Protein AF-A0A7S4M7E0-F1 (afdb_monomer_lite)

pLDDT: mean 88.59, std 7.66, range [58.56, 96.44]

Structure (mmCIF, N/CA/C/O backbone):
data_AF-A0A7S4M7E0-F1
#
_entry.id   AF-A0A7S4M7E0-F1
#
loop_
_atom_site.group_PDB
_atom_site.id
_atom_site.type_symbol
_atom_site.label_atom_id
_atom_site.label_alt_id
_atom_site.label_comp_id
_atom_site.label_asym_id
_atom_site.label_entity_id
_atom_site.label_seq_id
_atom_site.pdbx_PDB_ins_code
_atom_site.Cartn_x
_atom_site.Cartn_y
_atom_site.Cartn_z
_atom_site.occupancy
_atom_site.B_iso_or_equiv
_atom_site.auth_seq_id
_atom_site.auth_comp_id
_atom_site.auth_asym_id
_atom_site.auth_atom_id
_atom_site.pdbx_PDB_model_num
ATO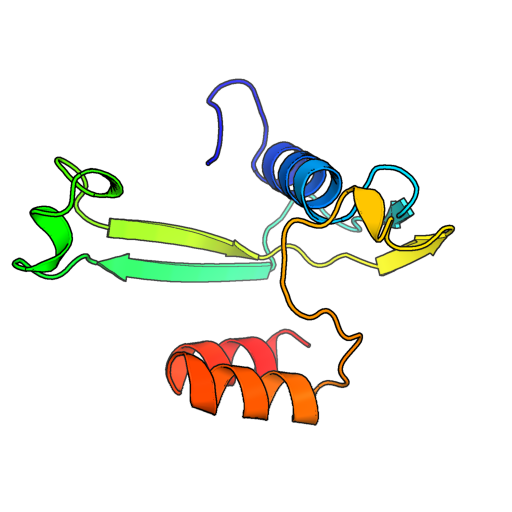M 1 N N . MET A 1 1 ? 7.349 0.599 9.999 1.00 80.12 1 MET A N 1
ATOM 2 C CA . MET A 1 1 ? 6.944 1.906 10.572 1.00 80.12 1 MET A CA 1
ATOM 3 C C . MET A 1 1 ? 7.732 3.033 9.902 1.00 80.12 1 MET A C 1
ATOM 5 O O . MET A 1 1 ? 8.857 2.785 9.463 1.00 80.12 1 MET A O 1
ATOM 9 N N . ALA A 1 2 ? 7.137 4.224 9.782 1.00 86.75 2 ALA A N 1
ATOM 10 C CA . ALA A 1 2 ? 7.800 5.413 9.239 1.00 86.75 2 ALA A CA 1
ATOM 11 C C . ALA A 1 2 ? 8.887 5.932 10.191 1.00 86.75 2 ALA A C 1
ATOM 13 O O . ALA A 1 2 ? 8.728 5.862 11.409 1.00 86.75 2 ALA A O 1
ATOM 14 N N . ARG A 1 3 ? 9.989 6.433 9.626 1.00 92.19 3 ARG A N 1
ATOM 15 C CA . ARG A 1 3 ? 11.108 7.035 10.367 1.00 92.19 3 ARG A CA 1
ATOM 16 C C . ARG A 1 3 ? 11.120 8.540 10.123 1.00 92.19 3 ARG A C 1
ATOM 18 O O . ARG A 1 3 ? 10.807 8.976 9.024 1.00 92.19 3 ARG A O 1
ATOM 25 N N . GLU A 1 4 ? 11.540 9.327 11.111 1.00 90.25 4 GLU A N 1
ATOM 26 C CA . GLU A 1 4 ? 11.552 10.799 11.003 1.00 90.25 4 GLU A CA 1
ATOM 27 C C . GLU A 1 4 ? 12.481 11.333 9.900 1.00 90.25 4 GLU A C 1
ATOM 29 O O . GLU A 1 4 ? 12.281 12.434 9.397 1.00 90.25 4 GLU A O 1
ATOM 34 N N . THR A 1 5 ? 13.493 10.556 9.510 1.00 93.88 5 THR A N 1
ATOM 35 C CA . THR A 1 5 ? 14.472 10.930 8.480 1.00 93.88 5 THR A CA 1
ATOM 36 C C . THR A 1 5 ? 14.037 10.580 7.055 1.00 93.88 5 THR A C 1
ATOM 38 O O . THR A 1 5 ? 14.752 10.913 6.114 1.00 93.88 5 THR A O 1
ATOM 41 N N . GLU A 1 6 ? 12.919 9.872 6.880 1.00 94.69 6 GLU A N 1
ATOM 42 C CA . GLU A 1 6 ? 12.443 9.361 5.590 1.00 94.69 6 GLU A CA 1
ATOM 43 C C . GLU A 1 6 ? 11.124 10.046 5.205 1.00 94.69 6 GLU A C 1
ATOM 45 O O . GLU A 1 6 ? 10.274 10.312 6.057 1.00 94.69 6 GLU A O 1
ATOM 50 N N . THR A 1 7 ? 10.905 10.301 3.910 1.00 95.69 7 THR A N 1
ATOM 51 C CA . THR A 1 7 ? 9.557 10.663 3.451 1.00 95.69 7 THR A CA 1
ATOM 52 C C . THR A 1 7 ? 8.618 9.454 3.567 1.00 95.69 7 THR A C 1
ATOM 54 O O . THR A 1 7 ? 9.059 8.306 3.677 1.00 95.69 7 THR A O 1
ATOM 57 N N . LEU A 1 8 ? 7.301 9.679 3.512 1.00 95.81 8 LEU A N 1
ATOM 58 C CA . LEU A 1 8 ? 6.333 8.573 3.493 1.00 95.81 8 LEU A CA 1
ATOM 59 C C . LEU A 1 8 ? 6.532 7.658 2.275 1.00 95.81 8 LEU A C 1
ATOM 61 O O . LEU A 1 8 ? 6.415 6.441 2.403 1.00 95.81 8 LEU A O 1
ATOM 65 N N . LEU A 1 9 ? 6.890 8.225 1.118 1.00 95.69 9 LEU A N 1
ATOM 66 C CA . LEU A 1 9 ? 7.199 7.435 -0.070 1.00 95.69 9 LEU A CA 1
ATOM 67 C C . LEU A 1 9 ? 8.488 6.626 0.108 1.00 95.69 9 LEU A C 1
ATOM 69 O O . LEU A 1 9 ? 8.520 5.458 -0.269 1.00 95.69 9 LEU A O 1
ATOM 73 N N . ASP A 1 10 ? 9.536 7.207 0.699 1.00 95.94 10 ASP A N 1
ATOM 74 C CA . ASP A 1 10 ? 10.779 6.471 0.973 1.00 95.94 10 ASP A CA 1
ATOM 75 C C . ASP A 1 10 ? 10.540 5.339 1.976 1.00 95.94 10 ASP A C 1
ATOM 77 O O . ASP A 1 10 ? 11.047 4.233 1.797 1.00 95.94 10 ASP A O 1
ATOM 81 N N . THR A 1 11 ? 9.684 5.581 2.973 1.00 96.44 11 THR A N 1
ATOM 82 C CA . THR A 1 11 ? 9.213 4.544 3.897 1.00 96.44 11 THR A CA 1
ATOM 83 C C . THR A 1 11 ? 8.506 3.418 3.139 1.00 96.44 11 THR A C 1
ATOM 85 O O . THR A 1 11 ? 8.793 2.253 3.398 1.00 96.44 11 THR A O 1
ATOM 88 N N . ALA A 1 12 ? 7.604 3.737 2.203 1.00 95.00 12 ALA A N 1
ATOM 89 C CA . ALA A 1 12 ? 6.879 2.738 1.415 1.00 95.00 12 ALA A CA 1
ATOM 90 C C . ALA A 1 12 ? 7.814 1.930 0.500 1.00 95.00 12 ALA A C 1
ATOM 92 O O . ALA A 1 12 ? 7.710 0.705 0.437 1.00 95.00 12 ALA A O 1
ATOM 93 N N . LYS A 1 13 ? 8.776 2.593 -0.155 1.00 94.88 13 LYS A N 1
ATOM 94 C CA . LYS A 1 13 ? 9.803 1.933 -0.975 1.00 94.88 13 LYS A CA 1
ATOM 95 C C . LYS A 1 13 ? 10.662 0.990 -0.141 1.00 94.88 13 LYS A C 1
ATOM 97 O O . LYS A 1 13 ? 10.843 -0.160 -0.526 1.00 94.88 13 LYS A O 1
ATOM 102 N N . ARG A 1 14 ? 11.139 1.450 1.020 1.00 94.94 14 ARG A N 1
ATOM 103 C CA . ARG A 1 14 ? 11.919 0.621 1.944 1.00 94.94 14 ARG A CA 1
ATOM 104 C C . ARG A 1 14 ? 11.103 -0.565 2.453 1.00 94.94 14 ARG A C 1
ATOM 106 O O . ARG A 1 14 ? 11.599 -1.679 2.412 1.00 94.94 14 ARG A O 1
ATOM 113 N N . ALA A 1 15 ? 9.866 -0.340 2.894 1.00 93.62 15 ALA A N 1
ATOM 114 C CA . ALA A 1 15 ? 8.994 -1.408 3.379 1.00 93.62 15 ALA A CA 1
ATOM 115 C C . ALA A 1 15 ? 8.716 -2.457 2.293 1.00 93.62 15 ALA A C 1
ATOM 117 O O . ALA A 1 15 ? 8.691 -3.646 2.587 1.00 93.62 15 ALA A O 1
ATOM 118 N N . THR A 1 16 ? 8.561 -2.028 1.037 1.00 93.19 16 THR A N 1
ATOM 119 C CA . THR A 1 16 ? 8.378 -2.950 -0.090 1.00 93.19 16 THR A CA 1
ATOM 120 C C . THR A 1 16 ? 9.645 -3.758 -0.355 1.00 93.19 16 THR A C 1
ATOM 122 O O . THR A 1 16 ? 9.559 -4.971 -0.494 1.00 93.19 16 THR A O 1
ATOM 125 N N . ALA A 1 17 ? 10.819 -3.119 -0.348 1.00 93.25 17 ALA A N 1
ATOM 126 C CA . ALA A 1 17 ? 12.092 -3.816 -0.531 1.00 93.25 17 ALA A CA 1
ATOM 127 C C . ALA A 1 17 ? 12.393 -4.809 0.608 1.00 93.25 17 ALA A C 1
ATOM 129 O O . ALA A 1 17 ? 12.887 -5.904 0.364 1.00 93.25 17 ALA A O 1
ATOM 130 N N . GLU A 1 18 ? 12.059 -4.443 1.851 1.00 93.00 18 GLU A N 1
ATOM 131 C CA . GLU A 1 18 ? 12.166 -5.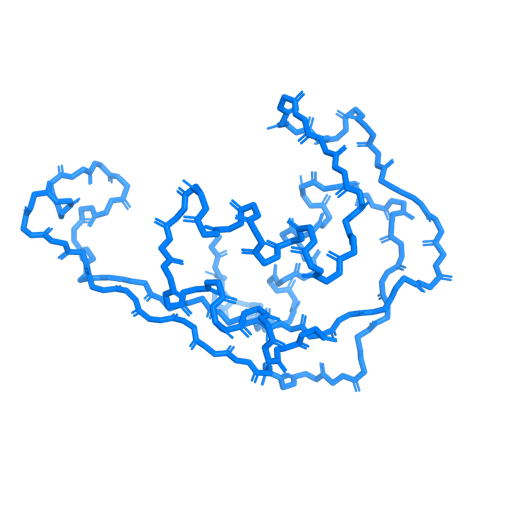317 3.027 1.00 93.00 18 GLU A CA 1
ATOM 132 C C . GLU A 1 18 ? 11.207 -6.519 2.949 1.00 93.00 18 GLU A C 1
ATOM 134 O O . GLU A 1 18 ? 11.527 -7.573 3.490 1.00 93.00 18 GLU A O 1
ATOM 139 N N . ALA A 1 19 ? 10.044 -6.367 2.306 1.00 91.75 19 ALA A N 1
ATOM 140 C CA . ALA A 1 19 ? 9.018 -7.407 2.237 1.00 91.75 19 ALA A CA 1
ATOM 141 C C . ALA A 1 19 ? 9.132 -8.321 1.008 1.00 91.75 19 ALA A C 1
ATOM 143 O O . ALA A 1 19 ? 8.810 -9.499 1.113 1.00 91.75 19 ALA A O 1
ATOM 144 N N . ALA A 1 20 ? 9.539 -7.782 -0.144 1.00 92.50 20 ALA A N 1
ATOM 145 C CA . ALA A 1 20 ? 9.445 -8.443 -1.449 1.00 92.50 20 ALA A CA 1
ATOM 146 C C . ALA A 1 20 ? 10.788 -8.557 -2.193 1.00 92.50 20 ALA A C 1
ATOM 148 O O . ALA A 1 20 ? 10.823 -9.060 -3.316 1.00 92.50 20 ALA A O 1
ATOM 149 N N . GLY A 1 21 ? 11.886 -8.098 -1.586 1.00 93.19 21 GLY A N 1
ATOM 150 C CA . GLY A 1 21 ? 13.206 -8.068 -2.210 1.00 93.19 21 GLY A CA 1
ATOM 151 C C . GLY A 1 21 ? 13.507 -6.772 -2.959 1.00 93.19 21 GLY A C 1
ATOM 152 O O . GLY A 1 21 ? 12.659 -5.897 -3.143 1.00 93.19 21 GLY A O 1
ATOM 153 N N . THR A 1 22 ? 14.759 -6.641 -3.378 1.00 93.81 22 THR A N 1
ATOM 154 C CA . THR A 1 22 ? 15.301 -5.468 -4.072 1.00 93.81 22 THR A CA 1
ATOM 155 C C . THR A 1 22 ? 15.263 -5.579 -5.594 1.00 93.81 22 THR A C 1
ATOM 157 O O . THR A 1 22 ? 15.371 -4.552 -6.263 1.00 93.81 22 THR A O 1
ATOM 160 N N . GLU A 1 23 ? 15.075 -6.784 -6.139 1.00 94.12 23 GLU A N 1
ATOM 161 C CA . GLU A 1 23 ? 14.944 -7.007 -7.583 1.00 94.12 23 GLU A CA 1
ATOM 162 C C . GLU A 1 23 ? 13.606 -6.496 -8.150 1.00 94.12 23 GLU A C 1
ATOM 164 O O . GLU A 1 23 ? 13.522 -6.210 -9.342 1.00 94.12 23 GLU A O 1
ATOM 169 N N . LEU A 1 24 ? 12.561 -6.310 -7.330 1.00 94.06 24 LEU A N 1
ATOM 170 C CA . LEU A 1 24 ? 11.290 -5.739 -7.786 1.00 94.06 24 LEU A CA 1
ATOM 171 C C . LEU A 1 24 ? 11.416 -4.220 -8.004 1.00 94.06 24 LEU A C 1
ATOM 173 O O . LEU A 1 24 ? 11.394 -3.423 -7.060 1.00 94.06 24 LEU A O 1
ATOM 177 N N . VAL A 1 25 ? 11.463 -3.791 -9.267 1.00 93.75 25 VAL A N 1
ATOM 178 C CA . VAL A 1 25 ? 11.598 -2.375 -9.628 1.00 93.75 25 VAL A CA 1
ATOM 179 C C . VAL A 1 25 ? 10.226 -1.731 -9.806 1.00 93.75 25 VAL A C 1
ATOM 181 O O . VAL A 1 25 ? 9.484 -2.016 -10.750 1.00 93.75 25 VAL A O 1
ATOM 184 N N . LEU A 1 26 ? 9.903 -0.791 -8.914 1.00 94.06 26 LEU A N 1
ATOM 185 C CA . LEU A 1 26 ? 8.629 -0.072 -8.905 1.00 94.06 26 LEU A CA 1
ATOM 186 C C . LEU A 1 26 ? 8.789 1.398 -9.303 1.00 94.06 26 LEU A C 1
ATOM 188 O O . LEU A 1 26 ? 9.558 2.156 -8.708 1.00 94.06 26 LEU A O 1
ATOM 192 N N . TYR A 1 27 ? 7.983 1.831 -10.268 1.00 94.81 27 TYR A N 1
ATOM 193 C CA . TYR A 1 27 ? 7.818 3.234 -10.619 1.00 94.81 27 TYR A CA 1
ATOM 194 C C . TYR A 1 27 ? 6.729 3.887 -9.759 1.00 94.81 27 TYR A C 1
ATOM 196 O O . TYR A 1 27 ? 5.599 3.404 -9.681 1.00 94.81 27 TYR A O 1
ATOM 204 N N . CYS A 1 28 ? 7.063 5.017 -9.134 1.00 95.19 28 CYS A N 1
ATOM 205 C CA . CYS A 1 28 ? 6.145 5.816 -8.323 1.00 95.19 28 CYS A CA 1
ATOM 206 C C . CYS A 1 28 ? 5.865 7.143 -9.054 1.00 95.19 28 CYS A C 1
ATOM 208 O O . CYS A 1 28 ? 6.757 7.994 -9.095 1.00 95.19 28 CYS A O 1
ATOM 210 N N . PRO A 1 29 ? 4.664 7.358 -9.624 1.00 93.81 29 PRO A N 1
ATOM 211 C CA . PRO A 1 29 ? 4.366 8.545 -10.429 1.00 93.81 29 PRO A CA 1
ATOM 212 C C . PRO A 1 29 ? 4.273 9.842 -9.612 1.00 93.81 29 PRO A C 1
ATOM 214 O O . PRO A 1 29 ? 4.321 10.930 -10.180 1.00 93.81 29 PRO A O 1
ATOM 217 N N . SER A 1 30 ? 4.103 9.752 -8.290 1.00 94.31 30 SER A N 1
ATOM 218 C CA . SER A 1 30 ? 3.927 10.904 -7.405 1.00 94.31 30 SER A CA 1
ATOM 219 C C . SER A 1 30 ? 4.436 10.609 -5.994 1.00 94.31 30 SER A C 1
ATOM 221 O O . SER A 1 30 ? 4.463 9.458 -5.563 1.00 94.31 30 SER A O 1
ATOM 223 N N . ASN A 1 31 ? 4.794 11.669 -5.263 1.00 95.06 31 ASN A N 1
ATOM 224 C CA . ASN A 1 31 ? 5.086 11.632 -3.824 1.00 95.06 31 ASN A CA 1
ATOM 225 C C . ASN A 1 31 ? 3.832 11.873 -2.955 1.00 95.06 31 ASN A C 1
ATOM 227 O O . ASN A 1 31 ? 3.928 12.016 -1.740 1.00 95.06 31 ASN A O 1
ATOM 231 N N . CYS A 1 32 ? 2.649 11.967 -3.568 1.00 95.12 32 CYS A N 1
ATOM 232 C CA . CYS A 1 32 ? 1.383 12.145 -2.863 1.00 95.12 32 CYS A CA 1
ATOM 233 C C . CYS A 1 32 ? 0.716 10.782 -2.602 1.00 95.12 32 CYS A C 1
ATOM 235 O O . CYS A 1 32 ? 0.567 10.012 -3.559 1.00 95.12 32 CYS A O 1
ATOM 237 N N . PRO A 1 33 ? 0.287 10.475 -1.363 1.00 94.75 33 PRO A N 1
ATOM 238 C CA . PRO A 1 33 ? -0.531 9.297 -1.104 1.00 94.75 33 PRO A CA 1
ATOM 239 C C . PRO A 1 33 ? -1.896 9.433 -1.793 1.00 94.75 33 PRO A C 1
ATOM 241 O O . PRO A 1 33 ? -2.461 10.522 -1.874 1.00 94.75 33 PRO A O 1
ATOM 244 N N . MET A 1 34 ? -2.435 8.319 -2.282 1.00 93.38 34 MET A N 1
ATOM 245 C CA . MET A 1 34 ? -3.757 8.271 -2.915 1.00 93.38 34 MET A CA 1
ATOM 246 C C . MET A 1 34 ? -4.892 8.091 -1.914 1.00 93.38 34 MET A C 1
ATOM 248 O O . MET A 1 34 ? -6.005 8.544 -2.167 1.00 93.38 34 MET A O 1
ATOM 252 N N . ALA A 1 35 ? -4.611 7.444 -0.787 1.00 92.06 35 ALA A N 1
ATOM 253 C CA . ALA A 1 35 ? -5.580 7.221 0.268 1.00 92.06 35 ALA A CA 1
ATOM 254 C C . ALA A 1 35 ? -4.908 7.160 1.636 1.00 92.06 35 ALA A C 1
ATOM 256 O O . ALA A 1 35 ? -3.699 6.934 1.752 1.00 92.06 35 ALA A O 1
ATOM 257 N N . VAL A 1 36 ? -5.731 7.335 2.665 1.00 92.38 36 VAL A N 1
ATOM 258 C CA . VAL A 1 36 ? -5.370 7.083 4.051 1.00 92.38 36 VAL A CA 1
ATOM 259 C C . VAL A 1 36 ? -6.449 6.216 4.687 1.00 92.38 36 VAL A C 1
ATOM 261 O O . VAL A 1 36 ? -7.629 6.543 4.588 1.00 92.38 36 VAL A O 1
ATOM 264 N N . ASP A 1 37 ? -6.032 5.133 5.329 1.00 90.50 37 ASP A N 1
ATOM 265 C CA . ASP A 1 37 ? -6.867 4.373 6.254 1.00 90.50 37 ASP A CA 1
ATOM 266 C C . ASP A 1 37 ? -6.456 4.726 7.685 1.00 90.50 37 ASP A C 1
ATOM 268 O O . ASP A 1 37 ? -5.268 4.871 7.989 1.00 90.50 37 ASP A O 1
ATOM 272 N N . THR A 1 38 ? -7.431 4.949 8.557 1.00 90.81 38 THR A N 1
ATOM 273 C CA . THR A 1 38 ? -7.190 5.390 9.931 1.00 90.81 38 THR A CA 1
ATOM 274 C C . THR A 1 38 ? -7.936 4.498 10.896 1.00 90.81 38 THR A C 1
ATOM 276 O O . THR A 1 38 ? -9.166 4.458 10.874 1.00 90.81 38 THR A O 1
ATOM 279 N N . PHE A 1 39 ? -7.198 3.869 11.802 1.00 87.88 39 PHE A N 1
ATOM 280 C CA . PHE A 1 39 ? -7.752 2.930 12.762 1.00 87.88 39 PHE A CA 1
ATOM 281 C C . PHE A 1 39 ? -7.395 3.351 14.185 1.00 87.88 39 PHE A C 1
ATOM 283 O O . PHE A 1 39 ? -6.229 3.574 14.506 1.00 87.88 39 PHE A O 1
ATOM 290 N N . ALA A 1 40 ? -8.403 3.477 15.047 1.00 89.69 40 ALA A N 1
ATOM 291 C CA . ALA A 1 40 ? -8.199 3.689 16.475 1.00 89.69 40 ALA A CA 1
ATOM 292 C C . ALA A 1 40 ? -8.162 2.333 17.186 1.00 89.69 40 ALA A C 1
ATOM 294 O O . ALA A 1 40 ? -9.057 1.507 17.003 1.00 89.69 40 ALA A O 1
ATOM 295 N N . TYR A 1 41 ? -7.151 2.110 18.021 1.00 88.75 41 TYR A N 1
ATOM 296 C CA . TYR A 1 41 ? -7.044 0.881 18.794 1.00 88.75 41 TYR A CA 1
ATOM 297 C C . TYR A 1 41 ? -8.117 0.843 19.876 1.00 88.75 41 TYR A C 1
ATOM 299 O O . TYR A 1 41 ? -8.277 1.795 20.646 1.00 88.75 41 TYR A O 1
ATOM 307 N N . SER A 1 42 ? -8.824 -0.286 19.960 1.00 82.94 42 SER A N 1
ATOM 308 C CA . SER A 1 42 ? -9.774 -0.527 21.042 1.00 82.94 42 SER A CA 1
ATOM 309 C C . SER A 1 42 ? -9.059 -0.562 22.397 1.00 82.94 42 SER A C 1
ATOM 311 O O . SER A 1 42 ? -7.867 -0.871 22.471 1.00 82.94 42 SER A O 1
ATOM 313 N N . ASP A 1 43 ? -9.792 -0.344 23.492 1.00 78.31 43 ASP A N 1
ATOM 314 C CA . ASP A 1 43 ? -9.238 -0.448 24.853 1.00 78.31 43 ASP A CA 1
ATOM 315 C C . ASP A 1 43 ? -8.566 -1.812 25.115 1.00 78.31 43 ASP A C 1
ATOM 317 O O . ASP A 1 43 ? -7.622 -1.914 25.898 1.00 78.31 43 ASP A O 1
ATOM 321 N N . LYS A 1 44 ? -9.024 -2.873 24.433 1.00 73.88 44 LYS A N 1
ATOM 322 C CA . LYS A 1 44 ? -8.427 -4.215 24.511 1.00 73.88 44 LYS A CA 1
ATOM 323 C C . LYS A 1 44 ? -7.112 -4.322 23.736 1.00 73.88 44 LYS A C 1
ATOM 325 O O . LYS A 1 44 ? -6.236 -5.084 24.139 1.00 73.88 44 LYS A O 1
ATOM 330 N N . ASP A 1 45 ? -6.962 -3.576 22.645 1.00 72.81 45 ASP A N 1
ATOM 331 C CA . ASP A 1 45 ? -5.783 -3.621 21.775 1.00 72.81 45 ASP A CA 1
ATOM 332 C C . ASP A 1 45 ? -4.660 -2.698 22.250 1.00 72.81 45 ASP A C 1
ATOM 334 O O . ASP A 1 45 ? -3.492 -3.024 22.047 1.00 72.81 45 ASP A O 1
ATOM 338 N N . GLN A 1 46 ? -4.982 -1.615 22.965 1.00 67.06 46 GLN A N 1
ATOM 339 C CA . GLN A 1 46 ? -3.995 -0.714 23.582 1.00 67.06 46 GLN A CA 1
ATOM 340 C C . GLN A 1 46 ? -3.126 -1.403 24.653 1.00 67.06 46 GLN A C 1
ATOM 342 O O . GLN A 1 46 ? -2.054 -0.909 25.008 1.00 67.06 46 GLN A O 1
ATOM 347 N N . GLY A 1 47 ? -3.567 -2.555 25.171 1.00 61.19 47 GLY A N 1
ATOM 348 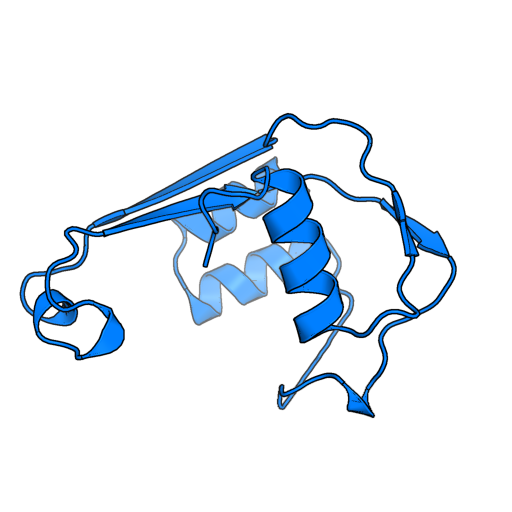C CA . GLY A 1 47 ? -2.814 -3.376 26.123 1.00 61.19 47 GLY A CA 1
ATOM 349 C C . GLY A 1 47 ? -1.776 -4.315 25.492 1.00 61.19 47 GLY A C 1
ATOM 350 O O . GLY A 1 47 ? -0.969 -4.888 26.227 1.00 61.19 47 GLY A O 1
ATOM 351 N N . LYS A 1 48 ? -1.773 -4.495 24.161 1.00 69.62 48 LYS A N 1
ATOM 352 C CA . LYS A 1 48 ? -0.797 -5.347 23.457 1.00 69.62 48 LYS A CA 1
ATOM 353 C C . LYS A 1 48 ? 0.560 -4.640 23.370 1.00 69.62 48 LYS A C 1
ATOM 355 O O . LYS A 1 48 ? 0.615 -3.431 23.170 1.00 69.62 48 LYS A O 1
ATOM 360 N N . ASN A 1 49 ? 1.660 -5.389 23.509 1.00 58.56 49 ASN A N 1
ATOM 361 C CA . ASN A 1 49 ? 3.022 -4.829 23.579 1.00 58.56 49 ASN A CA 1
ATOM 362 C C . ASN A 1 49 ? 3.373 -3.908 22.398 1.00 58.56 49 ASN A C 1
ATOM 364 O O . ASN A 1 49 ? 4.044 -2.903 22.599 1.00 58.56 49 ASN A O 1
ATOM 368 N N . GLU A 1 50 ? 2.901 -4.233 21.197 1.00 67.19 50 GLU A N 1
ATOM 369 C CA . GLU A 1 50 ? 3.129 -3.460 19.968 1.00 67.19 50 GLU A CA 1
ATOM 370 C C . GLU A 1 50 ? 2.333 -2.144 19.893 1.00 67.19 50 GLU A C 1
ATOM 372 O O . GLU A 1 50 ? 2.758 -1.206 19.226 1.00 67.19 50 GLU A O 1
ATOM 377 N N . ASN A 1 51 ? 1.235 -2.033 20.649 1.00 67.94 51 ASN A N 1
ATOM 378 C CA . ASN A 1 51 ? 0.314 -0.889 20.630 1.00 67.94 51 ASN A CA 1
ATOM 379 C C . ASN A 1 51 ? 0.353 -0.060 21.921 1.00 67.94 51 ASN A C 1
ATOM 381 O O . ASN A 1 51 ? -0.363 0.935 22.060 1.00 67.94 51 ASN A O 1
ATOM 385 N N . LYS A 1 52 ? 1.178 -0.465 22.891 1.00 72.00 52 LYS A N 1
ATOM 386 C CA . LYS A 1 52 ? 1.210 0.139 24.219 1.00 72.00 52 LYS A CA 1
ATOM 387 C C . LYS A 1 52 ? 1.662 1.598 24.139 1.00 72.00 52 LYS A C 1
ATOM 389 O O . LYS A 1 52 ? 2.806 1.886 23.808 1.00 72.00 52 LYS A O 1
ATOM 394 N N . GLY A 1 53 ? 0.765 2.509 24.510 1.00 79.94 53 GLY A N 1
ATOM 395 C CA . GLY A 1 53 ? 1.020 3.954 24.490 1.00 79.94 53 GLY A CA 1
ATOM 396 C C . GLY A 1 53 ? 0.638 4.656 23.183 1.00 79.94 53 GLY A C 1
ATOM 397 O O . GLY A 1 53 ? 0.847 5.863 23.081 1.00 79.94 53 GLY A O 1
ATOM 398 N N . TYR A 1 54 ? 0.043 3.944 22.222 1.00 84.69 54 TYR A N 1
ATOM 399 C CA . TYR A 1 54 ? -0.471 4.513 20.977 1.00 84.69 54 TYR A CA 1
ATOM 400 C C . TYR A 1 54 ? -2.004 4.482 20.948 1.00 84.69 54 TYR A C 1
ATOM 402 O O . TYR A 1 54 ? -2.627 3.523 21.394 1.00 84.69 54 TYR A O 1
ATOM 410 N N . PHE A 1 55 ? -2.618 5.539 20.408 1.00 88.50 55 PHE A N 1
ATOM 411 C CA . PHE A 1 55 ? -4.077 5.630 20.248 1.00 88.50 55 PHE A CA 1
ATOM 412 C C . PHE A 1 55 ? -4.588 4.812 19.054 1.00 88.50 55 PHE A C 1
ATOM 414 O O . PHE A 1 55 ? -5.724 4.350 19.049 1.00 88.50 55 PHE A O 1
ATOM 421 N N . GLY A 1 56 ? -3.761 4.662 18.026 1.00 90.00 56 GLY A N 1
ATOM 422 C CA . GLY A 1 56 ? -4.141 4.070 16.754 1.00 90.00 56 GLY A CA 1
ATOM 423 C C . GLY A 1 56 ? -3.064 4.278 15.702 1.00 90.00 56 GLY A C 1
ATOM 424 O O . GLY A 1 56 ? -1.973 4.773 16.004 1.00 90.00 56 GLY A O 1
ATOM 425 N N . GLU A 1 57 ? -3.404 3.960 14.460 1.00 90.81 57 GLU A N 1
ATOM 426 C CA . GLU A 1 57 ? -2.518 4.070 13.309 1.00 90.81 57 GLU A CA 1
ATOM 427 C C . GLU A 1 57 ? -3.177 4.768 12.116 1.00 90.81 57 GLU A C 1
ATOM 429 O O . GLU A 1 57 ? -4.400 4.897 12.011 1.00 90.81 57 GLU A O 1
ATOM 434 N N . LYS A 1 58 ? -2.321 5.267 11.220 1.00 93.31 58 LYS A N 1
ATOM 435 C CA . LYS A 1 58 ? -2.710 5.820 9.924 1.00 93.31 58 LYS A CA 1
ATOM 436 C C . LYS A 1 58 ? -1.850 5.178 8.846 1.00 93.31 58 LYS A C 1
ATOM 438 O O . LYS A 1 58 ? -0.629 5.341 8.867 1.00 93.31 58 LYS A O 1
ATOM 443 N N . VAL A 1 59 ? -2.484 4.488 7.908 1.00 93.00 59 VAL A N 1
ATOM 444 C CA . VAL A 1 59 ? -1.829 3.815 6.786 1.00 93.00 59 VAL A CA 1
ATOM 445 C C . VAL A 1 59 ? -2.026 4.656 5.533 1.00 93.00 59 VAL A C 1
ATOM 447 O O . VAL A 1 59 ? -3.152 4.946 5.144 1.00 93.00 59 VAL A O 1
ATOM 450 N N . PHE A 1 60 ? -0.927 5.076 4.907 1.00 94.31 60 PHE A N 1
ATOM 451 C CA . PHE A 1 60 ? -0.949 5.872 3.680 1.00 94.31 60 PHE A CA 1
ATOM 452 C C . PHE A 1 60 ? -0.632 4.987 2.476 1.00 94.31 60 PHE A C 1
ATOM 454 O O . PHE A 1 60 ? 0.438 4.380 2.420 1.00 94.31 60 PHE A O 1
ATOM 461 N N . TYR A 1 61 ? -1.536 4.952 1.499 1.00 93.38 61 TYR A N 1
ATOM 462 C CA . TYR A 1 61 ? -1.394 4.127 0.301 1.00 93.38 61 TYR A CA 1
ATOM 463 C C . TYR A 1 61 ? -0.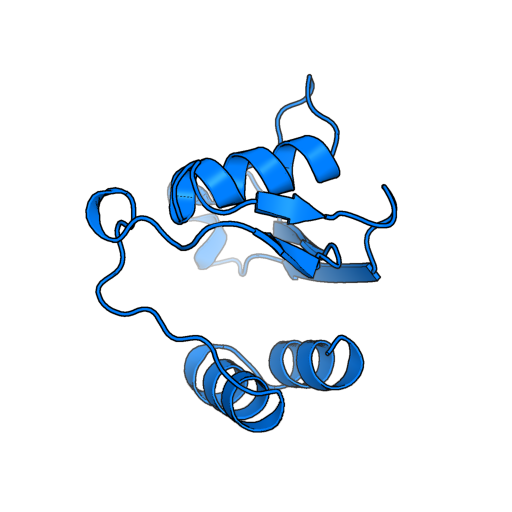819 4.942 -0.852 1.00 93.38 61 TYR A C 1
ATOM 465 O O . TYR A 1 61 ? -1.327 6.014 -1.186 1.00 93.38 61 TYR A O 1
ATOM 473 N N . PHE A 1 62 ? 0.222 4.413 -1.489 1.00 94.75 62 PHE A N 1
ATOM 474 C CA . PHE A 1 62 ? 0.850 5.003 -2.667 1.00 94.75 62 PHE A CA 1
ATOM 475 C C . PHE A 1 62 ? 0.588 4.127 -3.882 1.00 94.75 62 PHE A C 1
ATOM 477 O O . PHE A 1 62 ? 0.707 2.905 -3.815 1.00 94.75 62 PHE A O 1
ATOM 484 N N . ARG A 1 63 ? 0.271 4.756 -5.014 1.00 92.62 63 ARG A N 1
ATOM 485 C CA . ARG A 1 63 ? 0.192 4.041 -6.286 1.00 92.62 63 ARG A CA 1
ATOM 486 C C . ARG A 1 63 ? 1.582 3.823 -6.842 1.00 92.62 63 ARG A C 1
ATOM 488 O O . ARG A 1 63 ? 2.373 4.758 -6.942 1.00 92.62 63 ARG A O 1
ATOM 495 N N . VAL A 1 64 ? 1.822 2.590 -7.256 1.00 92.81 64 VAL A N 1
ATOM 496 C CA . VAL A 1 64 ? 3.058 2.145 -7.888 1.00 92.81 64 VAL A CA 1
ATOM 497 C C . VAL A 1 64 ? 2.727 1.384 -9.165 1.00 92.81 64 VAL A C 1
ATOM 499 O O . VAL A 1 64 ? 1.605 0.913 -9.350 1.00 92.81 64 VAL A O 1
ATOM 502 N N . GLN A 1 65 ? 3.692 1.300 -10.069 1.00 93.12 65 GLN A N 1
ATOM 503 C CA . GLN A 1 65 ? 3.608 0.498 -11.283 1.00 93.12 65 GLN A CA 1
ATOM 504 C C . GLN A 1 65 ? 4.854 -0.376 -11.361 1.00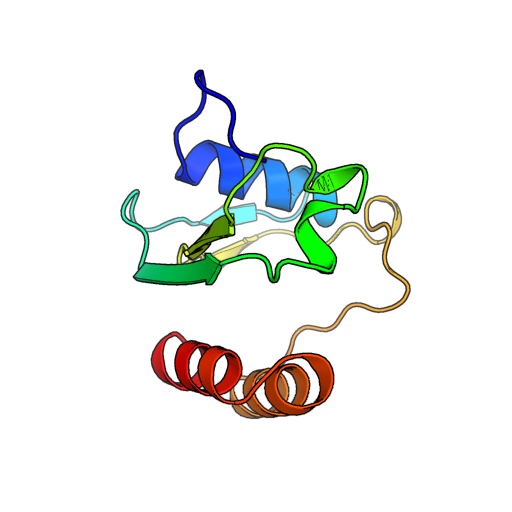 93.12 65 GLN A C 1
ATOM 506 O O . GLN A 1 65 ? 5.962 0.131 -11.178 1.00 93.12 65 GLN A O 1
ATOM 511 N N . ARG A 1 66 ? 4.688 -1.673 -11.638 1.00 93.62 66 ARG A N 1
ATOM 512 C CA . ARG A 1 66 ? 5.825 -2.551 -11.937 1.00 93.62 66 ARG A CA 1
ATOM 513 C C . ARG A 1 66 ? 6.522 -2.022 -13.186 1.00 93.62 66 ARG A C 1
ATOM 515 O O . ARG A 1 66 ? 5.879 -1.838 -14.217 1.00 93.62 66 ARG A O 1
ATOM 522 N N . HIS A 1 67 ? 7.813 -1.743 -13.061 1.00 93.62 67 HIS A N 1
ATOM 523 C CA . HIS A 1 67 ? 8.645 -1.313 -14.175 1.00 93.62 67 HIS A CA 1
ATOM 524 C C . HIS A 1 67 ? 9.463 -2.480 -14.724 1.00 93.62 67 HIS A C 1
ATOM 526 O O . HIS A 1 67 ? 9.441 -2.709 -15.929 1.00 93.62 67 HIS A O 1
ATOM 532 N N . ASP A 1 68 ? 10.137 -3.218 -13.839 1.00 94.62 68 ASP A N 1
ATOM 533 C CA . ASP A 1 68 ? 10.985 -4.363 -14.180 1.00 94.62 68 ASP A CA 1
ATOM 534 C C . ASP A 1 68 ? 11.170 -5.291 -12.963 1.00 94.62 68 ASP A C 1
ATOM 536 O O . ASP A 1 68 ? 10.726 -4.966 -11.856 1.00 94.62 68 ASP A O 1
ATOM 540 N N . GLY A 1 69 ? 11.819 -6.435 -13.178 1.00 93.69 69 GLY A N 1
ATOM 541 C CA . GLY A 1 69 ? 12.168 -7.407 -12.146 1.00 93.69 69 GLY A CA 1
ATOM 542 C C . GLY A 1 69 ? 10.963 -8.124 -11.544 1.00 93.69 69 GLY A C 1
ATOM 543 O O . GLY A 1 69 ? 9.843 -8.005 -12.052 1.00 93.69 69 GLY A O 1
ATOM 544 N N . ASP A 1 70 ? 11.189 -8.909 -10.494 1.00 93.81 70 ASP A N 1
ATOM 545 C CA . ASP A 1 70 ? 10.152 -9.698 -9.820 1.00 93.81 70 ASP A CA 1
ATOM 546 C C . ASP A 1 70 ? 10.406 -9.805 -8.312 1.00 93.81 70 ASP A C 1
ATOM 548 O O . ASP A 1 70 ? 11.445 -9.368 -7.817 1.00 93.81 70 ASP A O 1
ATOM 552 N N . VAL A 1 71 ? 9.437 -10.366 -7.589 1.00 92.38 71 VAL A N 1
ATOM 553 C CA . VAL A 1 71 ? 9.564 -10.631 -6.154 1.00 92.38 71 VAL A CA 1
ATOM 554 C C . VAL A 1 71 ? 10.644 -11.677 -5.874 1.00 92.38 71 VAL A C 1
ATOM 556 O O . VAL A 1 71 ? 10.757 -12.692 -6.561 1.00 92.38 71 VAL A O 1
ATOM 559 N N . GLU A 1 72 ? 11.435 -11.449 -4.830 1.00 92.62 72 GLU A N 1
ATOM 560 C CA . GLU A 1 72 ? 12.423 -12.414 -4.359 1.00 92.62 72 GLU A CA 1
ATOM 561 C C . GLU A 1 72 ? 11.788 -13.332 -3.311 1.00 92.62 72 GLU A C 1
ATOM 563 O O . GLU A 1 72 ? 11.675 -12.968 -2.142 1.00 92.62 72 GLU A O 1
ATOM 568 N N . GLU A 1 73 ? 11.415 -14.554 -3.699 1.00 86.38 73 GLU A N 1
ATOM 569 C CA . GLU A 1 73 ? 10.763 -15.519 -2.794 1.00 86.38 73 GLU A CA 1
ATOM 570 C C . GLU A 1 73 ? 11.551 -15.774 -1.502 1.00 86.38 73 GLU A C 1
ATOM 572 O O . GLU A 1 73 ? 10.966 -15.906 -0.433 1.00 86.38 73 GLU A O 1
ATOM 577 N N . ASN A 1 74 ? 12.885 -15.763 -1.572 1.00 85.62 74 ASN A N 1
ATOM 578 C CA . ASN A 1 74 ? 13.744 -15.958 -0.401 1.00 85.62 74 ASN A CA 1
ATOM 579 C C . ASN A 1 74 ? 13.763 -14.756 0.558 1.00 85.62 74 ASN A C 1
ATOM 581 O O . ASN A 1 74 ? 14.163 -14.911 1.712 1.00 85.62 74 ASN A O 1
ATOM 585 N N . ALA A 1 75 ? 13.405 -13.562 0.080 1.00 83.44 75 ALA A N 1
ATOM 586 C CA . ALA A 1 75 ? 13.312 -12.358 0.902 1.00 83.44 75 ALA A CA 1
ATOM 587 C C . ALA A 1 75 ? 11.950 -12.252 1.605 1.00 83.44 75 ALA A C 1
ATOM 589 O O . ALA A 1 75 ? 11.833 -11.579 2.630 1.00 83.44 75 ALA A O 1
ATOM 590 N N . MET A 1 76 ? 10.927 -12.926 1.074 1.00 85.50 76 MET A N 1
ATOM 591 C CA . MET A 1 76 ? 9.578 -12.882 1.613 1.00 85.50 76 MET A CA 1
ATOM 592 C C . MET A 1 76 ? 9.461 -13.729 2.887 1.00 85.50 76 MET A C 1
ATOM 594 O O . MET A 1 76 ? 9.722 -14.928 2.890 1.00 85.50 76 MET A O 1
ATOM 598 N N . ASN A 1 77 ? 9.013 -13.111 3.981 1.00 85.12 77 ASN A N 1
ATOM 599 C CA . ASN A 1 77 ? 8.666 -13.807 5.224 1.00 85.12 77 ASN A CA 1
ATOM 600 C C . ASN A 1 77 ? 7.141 -13.975 5.339 1.00 85.12 77 ASN A C 1
ATOM 602 O O . ASN A 1 77 ? 6.522 -13.466 6.276 1.00 85.12 77 ASN A O 1
ATOM 606 N N . VAL A 1 78 ? 6.533 -14.613 4.338 1.00 85.38 78 VAL A N 1
ATOM 607 C CA . VAL A 1 78 ? 5.089 -14.895 4.275 1.00 85.38 78 VAL A CA 1
ATOM 608 C C . VAL A 1 78 ? 4.857 -16.334 3.824 1.00 85.38 78 VAL A C 1
ATOM 610 O O . VAL A 1 78 ? 5.667 -16.888 3.086 1.00 85.38 78 VAL A O 1
ATOM 613 N N . ASP A 1 79 ? 3.746 -16.929 4.257 1.00 84.38 79 ASP A N 1
ATOM 614 C CA . ASP A 1 79 ? 3.375 -18.297 3.868 1.00 84.38 79 ASP A CA 1
ATOM 615 C C . ASP A 1 79 ? 2.847 -18.381 2.424 1.00 84.38 79 ASP A C 1
ATOM 617 O O . ASP A 1 79 ? 2.924 -19.439 1.801 1.00 84.38 79 ASP A O 1
ATOM 621 N N . ASP A 1 80 ? 2.288 -17.283 1.903 1.00 85.44 80 ASP A N 1
ATOM 622 C CA . ASP A 1 80 ? 1.659 -17.208 0.581 1.00 85.44 80 ASP A CA 1
ATOM 623 C C . ASP A 1 80 ? 1.812 -15.803 -0.029 1.00 85.44 80 ASP A C 1
ATOM 625 O O . ASP A 1 80 ? 1.773 -14.792 0.681 1.00 85.44 80 ASP A O 1
ATOM 629 N N . PHE A 1 81 ? 1.965 -15.749 -1.352 1.00 89.06 81 PHE A N 1
ATOM 630 C CA . PHE A 1 81 ? 2.033 -14.533 -2.156 1.00 89.06 81 PHE A CA 1
ATOM 631 C C . PHE A 1 81 ? 1.344 -14.762 -3.504 1.00 89.06 81 PHE A C 1
ATOM 633 O O . PHE A 1 81 ? 1.594 -15.755 -4.187 1.00 89.06 81 PHE A O 1
ATOM 640 N N . ALA A 1 82 ? 0.529 -13.795 -3.928 1.00 90.81 82 ALA A N 1
ATOM 641 C CA . ALA A 1 82 ? -0.119 -13.823 -5.229 1.00 90.81 82 ALA A CA 1
ATOM 642 C C . ALA A 1 82 ? -0.244 -12.418 -5.828 1.00 90.81 82 ALA A C 1
ATOM 644 O O . ALA A 1 82 ? -0.518 -11.441 -5.127 1.00 90.81 82 ALA A O 1
ATOM 645 N N . TRP A 1 83 ? -0.107 -12.343 -7.152 1.00 91.25 83 TRP A N 1
ATOM 646 C CA . TRP A 1 83 ? -0.580 -11.209 -7.937 1.00 91.25 83 TRP A CA 1
ATOM 647 C C . TRP A 1 83 ? -2.069 -11.413 -8.210 1.00 91.25 83 TRP A C 1
ATOM 649 O O . TRP A 1 83 ? -2.430 -12.348 -8.919 1.00 91.25 83 TRP A O 1
ATOM 659 N N . LEU A 1 84 ? -2.906 -10.557 -7.632 1.00 92.75 84 LEU A N 1
ATOM 660 C CA . LEU A 1 84 ? -4.360 -10.646 -7.739 1.00 92.75 84 LEU A CA 1
ATOM 661 C C . LEU A 1 84 ? -4.897 -9.595 -8.704 1.00 92.75 84 LEU A C 1
ATOM 663 O O . LEU A 1 84 ? -4.350 -8.488 -8.802 1.00 92.75 84 LEU A O 1
ATOM 667 N N . ASP A 1 85 ? -5.992 -9.922 -9.380 1.00 93.56 85 ASP A N 1
ATOM 668 C CA . ASP A 1 85 ? -6.798 -8.900 -10.029 1.00 93.56 85 ASP A CA 1
ATOM 669 C C . ASP A 1 85 ? -7.605 -8.075 -9.005 1.00 93.56 85 ASP A C 1
ATOM 671 O O . ASP A 1 85 ? -7.559 -8.283 -7.787 1.00 93.56 85 ASP A O 1
ATOM 675 N N . LYS A 1 86 ? -8.312 -7.058 -9.503 1.00 91.00 86 LYS A N 1
ATOM 676 C CA . LYS A 1 86 ? -9.084 -6.138 -8.666 1.00 91.00 86 LYS A CA 1
ATOM 677 C C . LYS A 1 86 ? -10.181 -6.846 -7.866 1.00 91.00 86 LYS A C 1
ATOM 679 O O . LYS A 1 86 ? -10.392 -6.498 -6.700 1.00 91.00 86 LYS A O 1
ATOM 684 N N . ASP A 1 87 ? -10.899 -7.772 -8.490 1.00 93.69 87 ASP A N 1
ATOM 685 C CA . ASP A 1 87 ? -12.043 -8.432 -7.869 1.00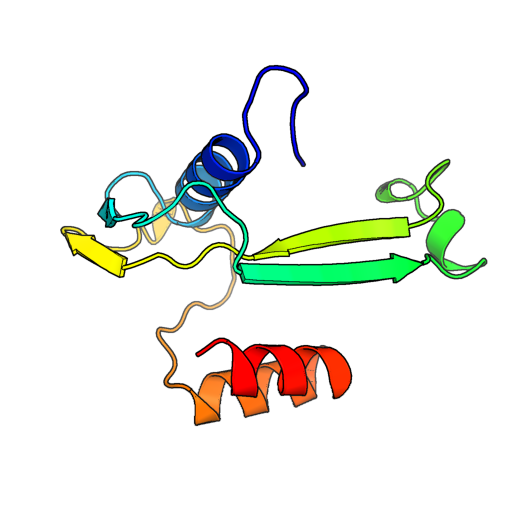 93.69 87 ASP A CA 1
ATOM 686 C C . ASP A 1 87 ? -11.545 -9.438 -6.824 1.00 93.69 87 ASP A C 1
ATOM 688 O O . ASP A 1 87 ? -12.002 -9.400 -5.680 1.00 93.69 87 ASP A O 1
ATOM 692 N N . GLU A 1 88 ? -10.508 -10.214 -7.157 1.00 94.12 88 GLU A N 1
ATOM 693 C CA . GLU A 1 88 ? -9.830 -11.135 -6.239 1.00 94.12 88 GLU A CA 1
ATOM 694 C C . GLU A 1 88 ? -9.259 -10.413 -5.008 1.00 94.12 88 GLU A C 1
ATOM 696 O O . GLU A 1 88 ? -9.407 -10.879 -3.875 1.00 94.12 88 GLU A O 1
ATOM 701 N N . MET A 1 89 ? -8.627 -9.248 -5.201 1.00 91.31 89 MET A N 1
ATOM 702 C CA . MET A 1 89 ? -8.095 -8.441 -4.099 1.00 91.31 89 MET A CA 1
ATOM 703 C C . MET A 1 89 ? -9.214 -7.918 -3.189 1.00 91.31 89 MET A C 1
ATOM 705 O O . MET A 1 89 ? -9.102 -7.967 -1.962 1.00 91.31 89 MET A O 1
ATOM 709 N N . THR A 1 90 ? -10.305 -7.426 -3.781 1.00 92.25 90 THR A N 1
ATOM 710 C CA . THR A 1 90 ? -11.450 -6.876 -3.039 1.00 92.25 90 THR A CA 1
ATOM 711 C C . THR A 1 90 ? -12.123 -7.964 -2.198 1.00 92.25 90 THR A C 1
ATOM 713 O O . THR A 1 90 ? -12.399 -7.740 -1.015 1.00 92.25 90 THR A O 1
ATOM 716 N N . GLU A 1 91 ? -12.331 -9.150 -2.780 1.00 92.81 91 GLU A N 1
ATOM 717 C CA . GLU A 1 91 ? -12.893 -10.324 -2.106 1.00 92.81 91 GLU A CA 1
ATOM 718 C C . GLU A 1 91 ? -11.990 -10.785 -0.955 1.00 92.81 91 GLU A C 1
ATOM 720 O O . GLU A 1 91 ? -12.443 -10.872 0.188 1.00 92.81 91 GLU A O 1
ATOM 725 N N . ARG A 1 92 ? -10.687 -10.960 -1.212 1.00 91.06 92 ARG A N 1
ATOM 726 C CA . ARG A 1 92 ? -9.731 -11.426 -0.198 1.00 91.06 92 ARG A CA 1
ATOM 727 C C . ARG A 1 92 ? -9.638 -10.489 1.006 1.00 91.06 92 ARG A C 1
ATOM 729 O O . ARG A 1 92 ? -9.577 -10.952 2.145 1.00 91.06 92 ARG A O 1
ATOM 736 N N . VAL A 1 93 ? -9.616 -9.174 0.780 1.00 89.31 93 VAL A N 1
ATOM 737 C CA . VAL A 1 93 ? -9.574 -8.190 1.876 1.00 89.31 93 VAL A CA 1
ATOM 738 C C . VAL A 1 93 ? -10.857 -8.230 2.698 1.00 89.31 93 VAL A C 1
ATOM 740 O O . VAL A 1 93 ? -10.784 -8.157 3.925 1.00 89.31 93 VAL A O 1
ATOM 743 N N . ASN A 1 94 ? -12.013 -8.378 2.049 1.00 90.56 94 ASN A N 1
ATOM 744 C CA . ASN A 1 94 ? -13.294 -8.463 2.745 1.00 90.56 94 ASN A CA 1
ATOM 745 C C . ASN A 1 94 ? -13.362 -9.692 3.667 1.00 90.56 94 ASN A C 1
ATOM 747 O O . ASN A 1 94 ? -13.879 -9.605 4.777 1.00 90.56 94 ASN A O 1
ATOM 751 N N . GLU A 1 95 ? -12.798 -10.824 3.236 1.00 90.25 95 GLU A N 1
ATOM 752 C CA . GLU A 1 95 ? -12.737 -12.051 4.040 1.00 90.25 95 GLU A CA 1
ATOM 753 C C . GLU A 1 95 ? -11.790 -11.945 5.246 1.00 90.25 95 GLU A C 1
ATOM 755 O O . GLU A 1 95 ? -12.072 -12.500 6.308 1.00 90.25 95 GLU A O 1
ATOM 760 N N . GLN A 1 96 ? -10.647 -11.267 5.089 1.00 85.75 96 GLN A N 1
ATOM 761 C CA . GLN A 1 96 ? -9.575 -11.265 6.094 1.00 85.75 96 GLN A CA 1
ATOM 762 C C . GLN A 1 96 ? -9.596 -10.073 7.052 1.00 85.75 96 GLN A C 1
ATOM 764 O O . GLN A 1 96 ? -9.003 -10.139 8.135 1.00 85.75 96 GLN A O 1
ATOM 769 N N . LYS A 1 97 ? -10.185 -8.955 6.631 1.00 82.62 97 LYS A N 1
ATOM 770 C CA . LYS A 1 97 ? -10.158 -7.686 7.357 1.00 82.62 97 LYS A CA 1
ATOM 771 C C . LYS A 1 97 ? -11.583 -7.205 7.585 1.00 82.62 97 LYS A C 1
ATOM 773 O O . LYS A 1 97 ? -12.251 -7.706 8.488 1.00 82.62 97 LYS A O 1
ATOM 778 N N . ASP A 1 98 ? -12.030 -6.236 6.797 1.00 84.00 98 ASP A N 1
ATOM 779 C CA . ASP A 1 98 ? -13.358 -5.657 6.898 1.00 84.00 98 ASP A CA 1
ATOM 780 C C . ASP A 1 98 ? -13.825 -5.052 5.564 1.00 84.00 98 ASP A C 1
ATOM 782 O O . ASP A 1 98 ? -13.049 -4.826 4.628 1.00 84.00 98 ASP A O 1
ATOM 786 N N . GLU A 1 99 ? -15.127 -4.779 5.510 1.00 83.19 99 GLU A N 1
ATOM 787 C CA . GLU A 1 99 ? -15.832 -4.241 4.346 1.00 83.19 99 GLU A CA 1
ATOM 788 C C . GLU A 1 99 ? -15.392 -2.812 3.975 1.00 83.19 99 GLU A C 1
ATOM 790 O O . GLU A 1 99 ? -15.392 -2.449 2.795 1.00 83.19 99 GLU A O 1
ATOM 795 N N . ASN A 1 100 ? -14.973 -1.990 4.947 1.00 82.75 100 ASN A N 1
ATOM 796 C CA . ASN A 1 100 ? -14.547 -0.613 4.678 1.00 82.75 100 ASN A CA 1
ATOM 797 C C . ASN A 1 100 ? -13.214 -0.602 3.928 1.00 82.75 100 ASN A C 1
ATOM 799 O O . ASN A 1 100 ? -13.063 0.125 2.943 1.00 82.75 100 ASN A O 1
ATOM 803 N N . LEU A 1 101 ? -12.265 -1.433 4.361 1.00 84.19 101 LEU A N 1
ATOM 804 C CA . LEU A 1 101 ? -10.974 -1.558 3.699 1.00 84.19 101 LEU A CA 1
ATOM 805 C C . LEU A 1 101 ? -11.122 -2.195 2.311 1.00 84.19 101 LEU A C 1
ATOM 807 O O . LEU A 1 101 ? -10.496 -1.739 1.354 1.00 84.19 101 LEU A O 1
ATOM 811 N N . SER A 1 102 ? -12.000 -3.190 2.167 1.00 84.81 102 SER A N 1
ATOM 812 C CA . SER A 1 102 ? -12.341 -3.768 0.860 1.00 84.81 102 SER A CA 1
ATOM 813 C C . SER A 1 102 ? -12.907 -2.708 -0.099 1.00 84.81 102 SER A C 1
ATOM 815 O O . SER A 1 102 ? -12.425 -2.552 -1.224 1.00 84.81 102 SER A O 1
ATOM 817 N N . THR A 1 103 ? -13.846 -1.884 0.379 1.00 85.19 103 THR A N 1
ATOM 818 C CA . THR A 1 103 ? -14.408 -0.762 -0.386 1.00 85.19 103 THR A CA 1
ATOM 819 C C . THR A 1 103 ? -13.329 0.242 -0.801 1.00 85.19 103 THR A C 1
ATOM 821 O O . THR A 1 103 ? -13.348 0.738 -1.930 1.00 85.19 103 THR A O 1
ATOM 824 N N . LEU A 1 104 ? -12.355 0.529 0.071 1.00 86.44 104 LEU A N 1
ATOM 825 C CA . LEU A 1 104 ? -11.225 1.396 -0.267 1.00 86.44 104 LEU A CA 1
ATOM 826 C C . LEU A 1 104 ? -10.422 0.838 -1.451 1.00 86.44 104 LEU A C 1
ATOM 828 O O . LEU A 1 104 ? -10.145 1.577 -2.399 1.00 86.44 104 LEU A O 1
ATOM 832 N N . PHE A 1 105 ? -10.084 -0.454 -1.428 1.00 86.56 105 PHE A N 1
ATOM 833 C CA . PHE A 1 105 ? -9.357 -1.096 -2.526 1.00 86.56 105 PHE A CA 1
ATOM 834 C C . PHE A 1 105 ? -10.164 -1.131 -3.824 1.00 86.56 105 PHE A C 1
ATOM 836 O O . PHE A 1 105 ? -9.593 -0.879 -4.885 1.00 86.56 105 PHE A O 1
ATOM 843 N N . HIS A 1 106 ? -11.485 -1.323 -3.750 1.00 87.19 106 HIS A N 1
ATOM 844 C CA . HIS A 1 106 ? -12.355 -1.262 -4.924 1.00 87.19 106 HIS A CA 1
ATOM 845 C C . HIS A 1 106 ? -12.286 0.093 -5.652 1.00 87.19 106 HIS A C 1
ATOM 847 O O . HIS A 1 106 ? -12.403 0.141 -6.875 1.00 87.19 106 HIS A O 1
ATOM 853 N N . TYR A 1 107 ? -12.097 1.206 -4.939 1.00 85.38 107 TYR A N 1
ATOM 854 C CA . TYR A 1 107 ? -11.969 2.527 -5.570 1.00 85.38 107 TYR A CA 1
ATOM 855 C C . TYR A 1 107 ? -10.529 2.906 -5.936 1.00 85.38 107 TYR A C 1
ATOM 857 O O . TYR A 1 107 ? -10.330 3.759 -6.802 1.00 85.38 107 TYR A O 1
ATOM 865 N N . LEU A 1 108 ? -9.532 2.321 -5.268 1.00 83.75 108 LEU A N 1
ATOM 866 C CA . LEU A 1 108 ? -8.122 2.671 -5.449 1.00 83.75 108 LEU A CA 1
ATOM 867 C C . LEU A 1 108 ? -7.456 1.934 -6.626 1.00 83.75 108 LEU A C 1
ATOM 869 O O . LEU A 1 108 ? -6.539 2.495 -7.235 1.00 83.75 108 LEU A O 1
ATOM 873 N N . LEU A 1 109 ? -7.907 0.711 -6.925 1.00 80.88 109 LEU A N 1
ATOM 874 C CA . LEU A 1 109 ? -7.425 -0.153 -8.014 1.00 80.88 109 LEU A CA 1
ATOM 875 C C . LEU A 1 109 ? -8.313 -0.040 -9.261 1.00 80.88 109 LEU A C 1
ATOM 877 O O . LEU A 1 109 ? -7.741 0.060 -10.369 1.00 80.88 109 LEU A O 1
#

Organism: NCBI:txid265563

Foldseek 3Di:
DDDPVDQPVRVVVVVCCQAFNDQFDKDFPDSAFPDKDWDADDPVRCPDPVNPPHRTDIDTHGDIDGDDGGGDPVSHPDPDDDDDDQVRQLVVCCVPPNNVVSVVSNVVD

Radius of gyration: 15.46 Å; chains: 1; bounding box: 31×30×40 Å

InterPro domains:
  IPR015797 NUDIX hydrolase-like domain superfamily [SSF55811] (4-94)
  IPR040008 Large ribosomal subunit protein mL46 [PTHR13124] (4-100)

Secondary structure (DSSP, 8-state):
---TTS-HHHHHHHHHHHHH-SS-EEE-S-SS-SEEEEEEPPTTTTTSTTTTT--EEEEEE---EEEE----TTT--SS------HHHHHHHHHHHS-HHHHHHHHHH-

Sequence (109 aa):
MARETETLLDTAKRATAEAAGTELVLYCPSNCPMAVDTFAYSDKDQGKNENKGYFGEKVFYFRVQRHDGDVEENAMNVDDFAWLDKDEMTERVNEQKDENLSTLFHYLL